Protein AF-A0A3B8XG10-F1 (afdb_monomer_lite)

Secondary structure (DSSP, 8-state):
---PPP-SHHHHHHHHHHHHTT-EEEEEEEETTTEEEEEEE-------

Structure (mmCIF, N/CA/C/O backbone):
data_AF-A0A3B8XG10-F1
#
_entry.id   AF-A0A3B8XG10-F1
#
loop_
_atom_site.group_PDB
_atom_site.id
_atom_site.type_symbol
_atom_site.label_atom_id
_atom_site.label_alt_id
_atom_site.label_comp_id
_atom_site.label_asym_id
_atom_site.label_entity_id
_atom_site.label_seq_id
_atom_site.pdbx_PDB_ins_code
_atom_site.Cartn_x
_atom_site.Cartn_y
_atom_site.Cartn_z
_atom_site.occupancy
_atom_site.B_iso_or_equiv
_atom_site.auth_seq_id
_atom_site.auth_comp_id
_atom_site.auth_asym_id
_atom_site.auth_atom_id
_atom_site.pdbx_PDB_model_num
ATOM 1 N N . VAL A 1 1 ? -7.675 -17.302 -22.258 1.00 58.94 1 VAL A N 1
ATOM 2 C CA . VAL A 1 1 ? -8.499 -16.195 -21.715 1.00 58.94 1 VAL A CA 1
ATOM 3 C C . VAL A 1 1 ? -7.880 -14.880 -22.164 1.00 58.94 1 VAL A C 1
ATOM 5 O O . VAL A 1 1 ? -6.675 -14.721 -22.010 1.00 58.94 1 VAL A O 1
ATOM 8 N N . ALA A 1 2 ? -8.634 -13.994 -22.815 1.00 59.78 2 ALA A N 1
ATOM 9 C CA . ALA A 1 2 ? -8.109 -12.685 -23.205 1.00 59.78 2 ALA A CA 1
ATOM 10 C C . ALA A 1 2 ? -7.883 -11.842 -21.938 1.00 59.78 2 ALA A C 1
ATOM 12 O O . ALA A 1 2 ? -8.782 -11.723 -21.106 1.00 59.78 2 ALA A O 1
ATOM 13 N N . LYS A 1 3 ? -6.670 -11.312 -21.758 1.00 69.25 3 LYS A N 1
ATOM 14 C CA . LYS A 1 3 ? -6.309 -10.477 -20.607 1.00 69.25 3 LYS A CA 1
ATOM 15 C C . LYS A 1 3 ? -6.959 -9.10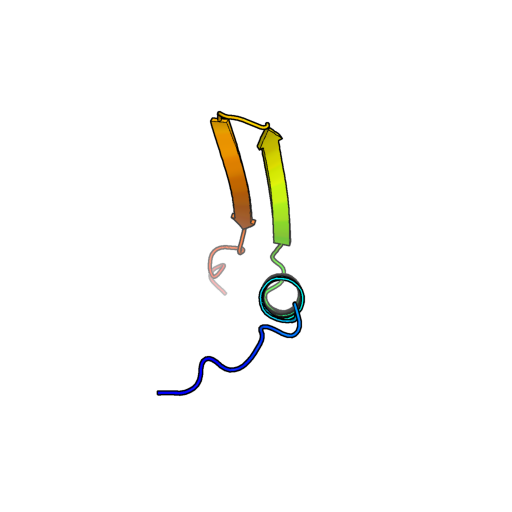7 -20.787 1.00 69.25 3 LYS A C 1
ATOM 17 O O . LYS A 1 3 ? -6.589 -8.373 -21.698 1.00 69.25 3 LYS A O 1
ATOM 22 N N . VAL A 1 4 ? -7.928 -8.776 -19.936 1.00 78.44 4 VAL A N 1
ATOM 23 C CA . VAL A 1 4 ? -8.515 -7.431 -19.901 1.00 78.44 4 VAL A CA 1
ATOM 24 C C . VAL A 1 4 ? -7.398 -6.437 -19.548 1.00 78.44 4 VAL A C 1
ATOM 26 O O . VAL A 1 4 ? -6.708 -6.652 -18.545 1.00 78.44 4 VAL A O 1
ATOM 29 N N . PRO A 1 5 ? -7.157 -5.392 -20.361 1.00 78.25 5 PRO A N 1
ATOM 30 C CA . PRO A 1 5 ? -6.155 -4.385 -20.044 1.00 78.25 5 PRO A CA 1
ATOM 31 C C . PRO A 1 5 ? -6.519 -3.679 -18.735 1.00 78.25 5 PRO A C 1
ATOM 33 O O . PRO A 1 5 ? -7.665 -3.294 -18.508 1.00 78.25 5 PRO A O 1
ATOM 36 N N . GLY A 1 6 ? -5.532 -3.535 -17.850 1.00 83.31 6 GLY A N 1
ATOM 37 C CA . GLY A 1 6 ? -5.719 -2.831 -16.589 1.00 83.31 6 GLY A CA 1
ATOM 38 C C . GLY A 1 6 ? -5.928 -1.341 -16.843 1.00 83.31 6 GLY A C 1
ATOM 39 O O . GLY A 1 6 ? -5.077 -0.692 -17.437 1.00 83.31 6 GLY A O 1
ATOM 40 N N . VAL A 1 7 ? -7.035 -0.791 -16.354 1.00 90.00 7 VAL A N 1
ATOM 41 C CA . VAL A 1 7 ? -7.385 0.638 -16.480 1.00 90.00 7 VAL A CA 1
ATOM 42 C C . VAL A 1 7 ? -6.740 1.526 -15.402 1.00 90.00 7 VAL A C 1
ATOM 44 O O . VAL A 1 7 ? -7.112 2.680 -15.241 1.00 90.00 7 VAL A O 1
ATOM 47 N N . GLY A 1 8 ? -5.802 0.991 -14.612 1.00 90.00 8 GLY A N 1
ATOM 48 C CA . GLY A 1 8 ? -5.096 1.749 -13.569 1.00 90.00 8 GLY A CA 1
ATOM 49 C C . GLY A 1 8 ? -5.924 2.090 -12.320 1.00 90.00 8 GLY A C 1
ATOM 50 O O . GLY A 1 8 ? -5.447 2.808 -11.449 1.00 90.00 8 GLY A O 1
ATOM 51 N N . LEU A 1 9 ? -7.144 1.562 -12.185 1.00 94.25 9 LEU A N 1
ATOM 52 C CA . LEU A 1 9 ? -8.054 1.933 -11.092 1.00 94.25 9 LEU A CA 1
ATOM 53 C C . LEU A 1 9 ? -7.729 1.295 -9.733 1.00 94.25 9 LEU A C 1
ATOM 55 O O . LEU A 1 9 ? -8.229 1.767 -8.717 1.00 94.25 9 LEU A O 1
ATOM 59 N N . GLY A 1 10 ? -6.906 0.243 -9.689 1.00 93.31 10 GLY A N 1
ATOM 60 C CA . GLY A 1 10 ? -6.667 -0.532 -8.465 1.00 93.31 10 GLY A CA 1
ATOM 61 C C . GLY A 1 10 ? -6.180 0.322 -7.291 1.00 93.31 10 GLY A C 1
ATOM 62 O O . GLY A 1 10 ? -6.832 0.364 -6.253 1.00 93.31 10 GLY A O 1
ATOM 63 N N . LEU A 1 11 ? -5.082 1.064 -7.470 1.00 95.12 11 LEU A N 1
ATOM 64 C CA . LEU A 1 11 ? -4.515 1.905 -6.405 1.00 95.12 11 LEU A CA 1
ATOM 65 C C . LEU A 1 11 ? -5.433 3.068 -6.017 1.00 95.12 11 LEU A C 1
ATOM 67 O O . LEU A 1 11 ? -5.515 3.420 -4.842 1.00 95.12 11 LEU A O 1
ATOM 71 N N . TYR A 1 12 ? -6.153 3.634 -6.986 1.00 94.88 12 TYR A N 1
ATOM 72 C CA . TYR A 1 12 ? -7.111 4.705 -6.729 1.00 94.88 12 TYR A CA 1
ATOM 73 C C . TYR A 1 12 ? -8.264 4.229 -5.836 1.00 94.88 12 TYR A C 1
ATOM 75 O O . TYR A 1 12 ? -8.584 4.871 -4.835 1.00 94.88 12 TYR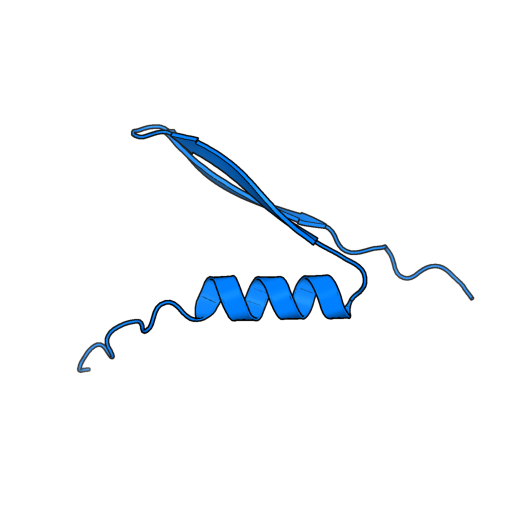 A O 1
ATOM 83 N N . ILE A 1 13 ? -8.852 3.075 -6.165 1.00 96.38 13 ILE A N 1
ATOM 84 C CA . ILE A 1 13 ? -9.927 2.464 -5.377 1.00 96.38 13 ILE A CA 1
ATOM 85 C C . ILE A 1 13 ? -9.413 2.097 -3.981 1.00 96.38 13 ILE A C 1
ATOM 87 O O . ILE A 1 13 ? -10.058 2.439 -2.991 1.00 96.38 13 ILE A O 1
ATOM 91 N N . SER A 1 14 ? -8.240 1.465 -3.880 1.00 97.25 14 SER A N 1
ATOM 92 C CA . SER A 1 14 ? -7.640 1.104 -2.589 1.00 97.25 14 SER A CA 1
ATOM 93 C C . SER A 1 14 ? -7.399 2.320 -1.694 1.00 97.25 14 SER A C 1
ATOM 95 O O . SER A 1 14 ? -7.713 2.273 -0.506 1.00 97.25 14 SER A O 1
ATOM 97 N N . ARG A 1 15 ? -6.902 3.433 -2.253 1.00 97.44 15 ARG A N 1
ATOM 98 C CA . ARG A 1 15 ? -6.711 4.680 -1.504 1.00 97.44 15 ARG A CA 1
ATOM 99 C C . ARG A 1 15 ? -8.037 5.233 -0.988 1.00 97.44 15 ARG A C 1
ATOM 101 O O . ARG A 1 15 ? -8.133 5.540 0.196 1.00 97.44 15 ARG A O 1
ATOM 108 N N . GLN A 1 16 ? -9.057 5.314 -1.846 1.00 97.94 16 GLN A N 1
ATOM 109 C CA . GLN A 1 16 ? -10.383 5.775 -1.426 1.00 97.94 16 GLN A CA 1
ATOM 110 C C . GLN A 1 16 ? -10.960 4.917 -0.296 1.00 97.94 16 GLN A C 1
ATOM 112 O O . GLN A 1 16 ? -11.577 5.442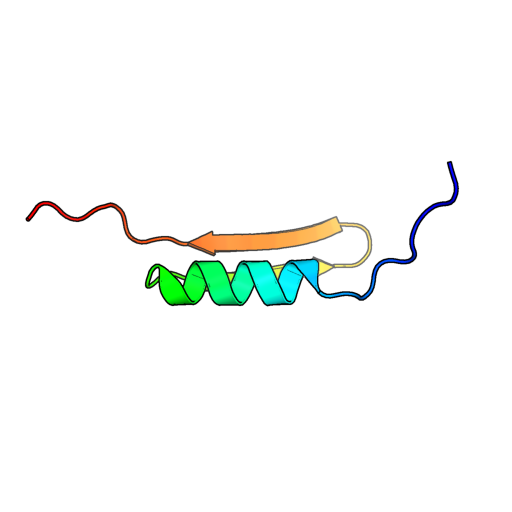 0.627 1.00 97.94 16 GLN A O 1
ATOM 117 N N . LEU A 1 17 ? -10.783 3.596 -0.364 1.00 97.12 17 LEU A N 1
ATOM 118 C CA . LEU A 1 17 ? -11.247 2.691 0.683 1.00 97.12 17 LEU A CA 1
ATOM 119 C C . LEU A 1 17 ? -10.515 2.940 2.003 1.00 97.12 17 LEU A C 1
ATOM 121 O O . LEU A 1 17 ? -11.177 3.013 3.034 1.00 97.12 17 LEU A O 1
ATOM 125 N N . ALA A 1 18 ? -9.193 3.118 1.977 1.00 97.31 18 ALA A N 1
ATOM 126 C CA . ALA A 1 18 ? -8.415 3.439 3.172 1.00 97.31 18 ALA A CA 1
ATOM 127 C C . ALA A 1 18 ? -8.884 4.754 3.819 1.00 97.31 18 ALA A C 1
ATOM 129 O O . ALA A 1 18 ? -9.173 4.779 5.012 1.00 97.31 18 ALA A O 1
ATOM 130 N N . GLU A 1 19 ? -9.053 5.813 3.020 1.00 96.94 19 GLU A N 1
ATOM 131 C CA . GLU A 1 19 ? -9.521 7.126 3.490 1.00 96.94 19 GLU A CA 1
ATOM 132 C C . GLU A 1 19 ? -10.928 7.051 4.113 1.00 96.94 19 GLU A C 1
ATOM 134 O O . GLU A 1 19 ? -11.180 7.655 5.153 1.00 96.94 19 GLU A O 1
ATOM 139 N N . ARG A 1 20 ? -11.841 6.253 3.538 1.00 96.38 20 ARG A N 1
ATOM 140 C CA . ARG A 1 20 ? -13.192 6.033 4.098 1.00 96.38 20 ARG A CA 1
ATOM 141 C C . ARG A 1 20 ? -13.194 5.305 5.443 1.00 96.38 20 ARG A C 1
ATOM 143 O O . ARG A 1 20 ? -14.159 5.442 6.187 1.00 96.38 20 ARG A O 1
ATOM 150 N N . HIS A 1 21 ? -12.145 4.546 5.748 1.00 95.06 21 HIS A N 1
ATOM 151 C CA . HIS A 1 21 ? -11.952 3.894 7.047 1.00 95.06 21 HIS A CA 1
ATOM 152 C C . HIS A 1 21 ? -11.124 4.760 8.009 1.00 95.06 21 HIS A C 1
ATOM 154 O O . HIS A 1 21 ? -10.561 4.243 8.971 1.00 95.06 21 HIS A O 1
ATOM 160 N N . SER A 1 22 ? -11.015 6.067 7.743 1.00 95.81 22 SER A N 1
ATOM 161 C CA . SER A 1 22 ? -10.177 6.999 8.510 1.00 95.81 22 SER A CA 1
ATOM 162 C C . SER A 1 22 ? -8.695 6.604 8.536 1.00 95.81 22 SER A C 1
ATOM 164 O O . SER A 1 22 ? -7.962 6.961 9.456 1.00 95.81 22 SER A O 1
ATOM 166 N N . GLY A 1 23 ? -8.261 5.839 7.536 1.00 96.50 23 GLY A N 1
ATOM 167 C CA . GLY A 1 23 ? -6.888 5.406 7.345 1.00 96.50 23 GLY A CA 1
ATOM 168 C C . GLY A 1 23 ? -6.200 6.121 6.188 1.00 96.50 23 GLY A C 1
ATOM 169 O O . GLY A 1 23 ? -6.657 7.152 5.692 1.00 96.50 23 GLY A O 1
ATOM 170 N N . SER A 1 24 ? -5.080 5.562 5.740 1.00 97.62 24 SER A N 1
ATOM 171 C CA . SER A 1 24 ? -4.275 6.102 4.647 1.00 97.62 24 SER A CA 1
ATOM 172 C C . SER A 1 24 ? -3.591 4.997 3.843 1.00 97.62 24 SER A C 1
ATOM 174 O O . SER A 1 24 ? -3.284 3.924 4.358 1.00 97.62 24 SER A O 1
ATOM 176 N N . LEU A 1 25 ? -3.352 5.272 2.559 1.00 97.94 25 LEU A N 1
ATOM 177 C CA . LEU A 1 25 ? -2.527 4.452 1.674 1.00 97.94 25 LEU A CA 1
ATOM 178 C C . LEU A 1 25 ? -1.483 5.358 1.020 1.00 97.94 25 LEU A C 1
ATOM 180 O O . LEU A 1 25 ? -1.840 6.273 0.270 1.00 97.94 25 LEU A O 1
ATOM 184 N N . VAL A 1 26 ? -0.208 5.113 1.315 1.00 97.62 26 VAL A N 1
ATOM 185 C CA . VAL A 1 26 ? 0.914 5.947 0.862 1.00 97.62 26 VAL A CA 1
ATOM 186 C C . VAL A 1 26 ? 1.974 5.121 0.145 1.00 97.62 26 VAL A C 1
ATOM 188 O O . VAL A 1 26 ? 2.121 3.927 0.394 1.00 97.62 26 VAL A O 1
ATOM 191 N N . LEU A 1 27 ? 2.706 5.772 -0.756 1.00 97.06 27 LEU A N 1
ATOM 192 C CA . LEU A 1 27 ? 3.941 5.244 -1.323 1.00 97.06 27 LEU A CA 1
ATOM 193 C C . LEU A 1 27 ? 5.073 5.537 -0.338 1.00 97.06 27 LEU A C 1
ATOM 195 O O . LEU A 1 27 ? 5.344 6.704 -0.067 1.00 97.06 27 LEU A O 1
ATOM 199 N N . GLU A 1 28 ? 5.699 4.498 0.200 1.00 97.12 28 GLU A N 1
ATOM 200 C CA . GLU A 1 28 ? 6.803 4.633 1.153 1.00 97.12 28 GLU A CA 1
ATOM 201 C C . GLU A 1 28 ? 8.150 4.668 0.429 1.00 97.12 28 GLU A C 1
ATOM 203 O O . GLU A 1 28 ? 8.969 5.552 0.672 1.00 97.12 28 GLU A O 1
ATOM 208 N N . SER A 1 29 ? 8.353 3.757 -0.523 1.00 96.56 29 SER A N 1
ATOM 209 C CA . SER A 1 29 ? 9.544 3.732 -1.366 1.00 96.56 29 SER A CA 1
ATOM 210 C C . SER A 1 29 ? 9.221 3.210 -2.762 1.00 96.56 29 SER A C 1
ATOM 212 O O . SER A 1 29 ? 8.323 2.392 -2.960 1.00 96.56 29 SER A O 1
ATOM 214 N N . SER A 1 30 ? 9.944 3.719 -3.755 1.00 96.25 30 SER A N 1
ATOM 215 C CA . SER A 1 30 ? 9.912 3.201 -5.118 1.00 96.25 30 SER A CA 1
ATOM 216 C C . SER A 1 30 ? 11.251 3.470 -5.772 1.00 96.25 30 SER A C 1
ATOM 218 O O . SER A 1 30 ? 11.501 4.573 -6.261 1.00 96.25 30 SER A O 1
ATOM 220 N N . THR A 1 31 ? 12.099 2.458 -5.782 1.00 96.19 31 THR A N 1
ATOM 221 C CA . THR A 1 31 ? 13.448 2.523 -6.330 1.00 96.19 31 THR A CA 1
ATOM 222 C C . THR A 1 31 ? 13.577 1.479 -7.435 1.00 96.19 31 THR A C 1
ATOM 224 O O . THR A 1 31 ? 13.189 0.320 -7.251 1.00 96.19 31 THR A O 1
ATOM 227 N N . PRO A 1 32 ? 14.083 1.865 -8.624 1.00 94.06 32 PRO A N 1
ATOM 228 C CA . PRO A 1 32 ? 14.490 0.886 -9.620 1.00 94.06 32 PRO A CA 1
ATOM 229 C C . PRO A 1 32 ? 15.412 -0.151 -8.970 1.00 94.06 32 PRO A C 1
ATOM 231 O O . PRO A 1 32 ? 16.226 0.198 -8.123 1.00 94.06 32 PRO A O 1
ATOM 234 N N . GLU A 1 33 ? 15.262 -1.415 -9.355 1.00 93.75 33 GLU A N 1
ATOM 235 C CA . GLU A 1 33 ? 16.041 -2.564 -8.854 1.00 93.75 33 GLU A CA 1
ATOM 236 C C . GLU A 1 33 ? 15.736 -3.037 -7.419 1.00 93.75 33 GLU A C 1
ATOM 2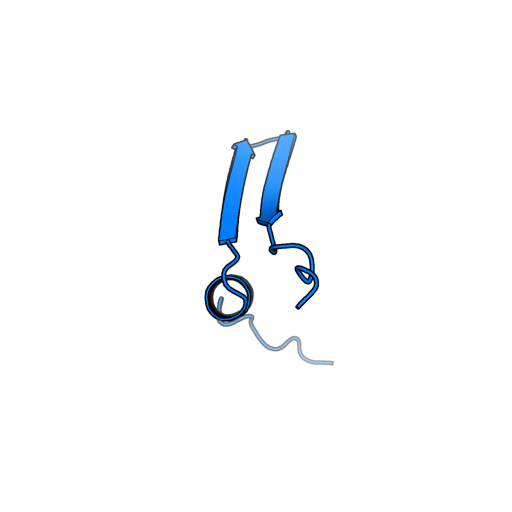38 O O . GLU A 1 33 ? 15.874 -4.229 -7.154 1.00 93.75 33 GLU A O 1
ATOM 243 N N . GLU A 1 34 ? 15.233 -2.183 -6.525 1.00 94.25 34 GLU A N 1
ATOM 244 C CA . GLU A 1 34 ? 14.859 -2.581 -5.152 1.00 94.25 34 GLU A CA 1
ATOM 245 C C . GLU A 1 34 ? 13.349 -2.832 -4.991 1.00 94.25 34 GLU A C 1
ATOM 247 O O . GLU A 1 34 ? 12.923 -3.589 -4.118 1.00 94.25 34 GLU A O 1
ATOM 252 N N . GLY A 1 35 ? 12.529 -2.238 -5.864 1.00 96.19 35 GLY A N 1
ATOM 253 C CA . GLY A 1 35 ? 11.086 -2.446 -5.915 1.00 96.19 35 GLY A CA 1
ATOM 254 C C . GLY A 1 35 ? 10.279 -1.282 -5.344 1.00 96.19 35 GLY A C 1
ATOM 255 O O . GLY A 1 35 ? 10.695 -0.124 -5.367 1.00 96.19 35 GLY A O 1
ATOM 256 N N . THR A 1 36 ? 9.062 -1.584 -4.894 1.00 96.94 36 THR A N 1
ATOM 257 C CA . THR A 1 36 ? 8.091 -0.574 -4.462 1.00 96.94 36 THR A CA 1
ATOM 258 C C . THR A 1 36 ? 7.379 -1.024 -3.194 1.00 96.94 36 THR A C 1
ATOM 260 O O . THR A 1 36 ? 6.827 -2.124 -3.155 1.00 96.94 36 THR A O 1
ATOM 263 N N . VAL A 1 37 ? 7.342 -0.154 -2.183 1.00 97.25 37 VAL A N 1
ATOM 264 C CA . VAL A 1 37 ? 6.637 -0.373 -0.917 1.00 97.25 37 VAL A CA 1
ATOM 265 C C . VAL A 1 37 ? 5.488 0.620 -0.793 1.00 97.25 37 VAL A C 1
ATOM 267 O O . VAL A 1 37 ? 5.680 1.835 -0.854 1.00 97.25 37 VAL A O 1
ATOM 270 N N . PHE A 1 38 ? 4.284 0.089 -0.592 1.00 97.75 38 PHE A N 1
ATOM 271 C CA . PHE A 1 38 ? 3.103 0.864 -0.226 1.00 97.75 38 PHE A CA 1
ATOM 272 C C . PHE A 1 38 ? 2.684 0.512 1.196 1.00 97.75 38 PHE A C 1
ATOM 274 O O . PHE A 1 38 ? 2.580 -0.668 1.536 1.00 97.75 38 PHE A O 1
ATOM 281 N N . THR A 1 39 ? 2.362 1.532 1.982 1.00 97.94 39 THR A N 1
ATOM 282 C CA . THR A 1 39 ? 1.970 1.377 3.383 1.00 97.94 39 THR A CA 1
ATOM 283 C C . THR A 1 39 ? 0.494 1.727 3.539 1.00 97.94 39 THR A C 1
ATOM 285 O O . THR A 1 39 ? 0.068 2.839 3.219 1.00 97.94 39 THR A O 1
ATOM 288 N N . LEU A 1 40 ? -0.292 0.752 4.008 1.00 97.69 40 LEU A N 1
ATOM 289 C CA . LEU A 1 40 ? -1.704 0.893 4.367 1.00 97.69 40 LEU A CA 1
ATOM 290 C C . LEU A 1 40 ? -1.816 0.982 5.889 1.00 97.69 40 LEU A C 1
ATOM 292 O O . LEU A 1 40 ? -1.496 0.021 6.587 1.00 97.69 40 LEU A O 1
ATOM 296 N N . ALA A 1 41 ? -2.307 2.106 6.396 1.00 96.94 41 ALA A N 1
ATOM 297 C CA . ALA A 1 41 ? -2.574 2.299 7.814 1.00 96.94 41 ALA A CA 1
ATOM 298 C C . ALA A 1 41 ? -4.076 2.462 8.032 1.00 96.94 41 ALA A C 1
ATOM 300 O O . ALA A 1 41 ? -4.700 3.325 7.421 1.00 96.94 41 ALA A O 1
ATOM 301 N N . ILE A 1 42 ? -4.656 1.649 8.910 1.00 96.06 42 ILE A N 1
ATOM 302 C CA . ILE A 1 42 ? -6.060 1.740 9.315 1.00 96.06 42 ILE A CA 1
ATOM 303 C C . ILE A 1 42 ? -6.081 1.876 10.841 1.00 96.06 42 ILE A C 1
ATOM 305 O O . ILE A 1 42 ? -5.360 1.125 11.507 1.00 96.06 42 ILE A O 1
ATOM 309 N N . PRO A 1 43 ? -6.865 2.807 11.417 1.00 95.00 43 PRO A N 1
ATOM 310 C CA . PRO A 1 43 ? -7.059 2.858 12.858 1.00 95.00 43 PRO A CA 1
ATOM 311 C C . PRO A 1 43 ? -7.550 1.501 13.364 1.00 95.00 43 PRO A C 1
ATOM 313 O O . PRO A 1 43 ? -8.453 0.903 12.776 1.00 95.00 43 PRO A O 1
ATOM 316 N N . LEU A 1 44 ? -6.976 1.012 14.465 1.00 9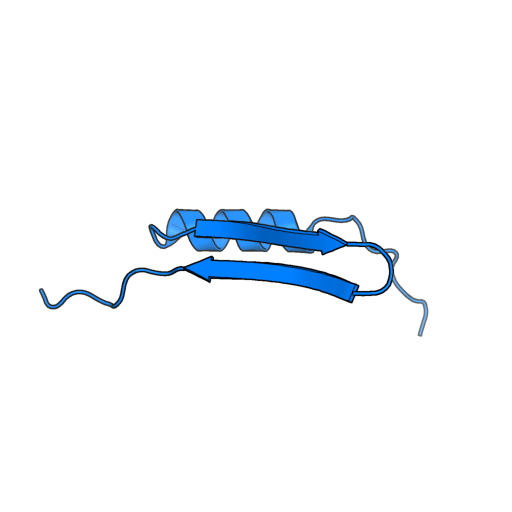2.44 44 LEU A N 1
ATOM 317 C CA . LEU A 1 44 ? -7.573 -0.121 15.166 1.00 92.44 44 LEU A CA 1
ATOM 318 C C . LEU A 1 44 ? -9.011 0.254 15.526 1.00 92.44 44 LEU A C 1
ATOM 320 O O . LEU A 1 44 ? -9.281 1.420 15.819 1.00 92.44 44 LEU A O 1
ATOM 324 N N . ALA A 1 45 ? -9.922 -0.718 15.500 1.00 82.50 45 ALA A N 1
ATOM 325 C CA . ALA A 1 45 ? -11.272 -0.507 15.998 1.00 82.50 45 ALA A CA 1
ATOM 326 C C . ALA A 1 45 ? -11.167 -0.059 17.465 1.00 82.50 45 ALA A C 1
ATOM 328 O O . ALA A 1 45 ? -10.902 -0.864 18.356 1.00 82.50 45 ALA A O 1
ATOM 329 N N . GLY A 1 46 ? -11.256 1.251 17.689 1.00 69.19 46 GLY A N 1
ATOM 330 C CA . GLY A 1 46 ? -11.176 1.843 19.009 1.00 69.19 46 GLY A CA 1
ATOM 331 C C . GLY A 1 46 ? -12.449 1.492 19.751 1.00 69.19 46 GLY A C 1
ATOM 332 O O . GLY A 1 46 ? -13.533 1.820 19.269 1.00 69.19 46 GLY A O 1
ATOM 333 N N . SER A 1 47 ? -12.286 0.802 20.883 1.00 54.72 47 SER A N 1
ATOM 334 C CA . SER A 1 47 ? -13.328 0.538 21.869 1.00 54.72 47 SER A CA 1
ATOM 335 C C . SER A 1 47 ? -14.188 1.782 22.075 1.00 54.72 47 SER A C 1
ATOM 337 O O . SER A 1 47 ? -13.719 2.777 22.632 1.00 54.72 47 S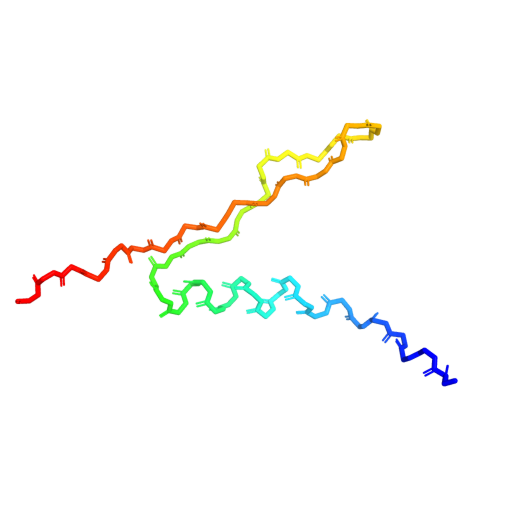ER A O 1
ATOM 339 N N . ALA A 1 48 ? -15.428 1.709 21.598 1.00 54.25 48 ALA A N 1
ATOM 340 C CA . ALA A 1 48 ? -16.522 2.413 22.243 1.00 54.25 48 ALA A CA 1
ATOM 341 C C . ALA A 1 48 ? -16.845 1.705 23.564 1.00 54.25 48 ALA A C 1
ATOM 343 O O . ALA A 1 48 ? -16.738 0.454 23.593 1.00 54.25 48 ALA A O 1
#

pLDDT: mean 90.27, std 12.17, range [54.25, 97.94]

Foldseek 3Di:
DDDDDDPPCPVVVVQVVLVVQVWGWDWPDDDPPVHTDIDTGGDDPDDD

Sequence (48 aa):
VAKVPGVGLGLYISRQLAERHSGSLVLESSTPEEGTVFTLAIPLAGSA

Radius of gyration: 14.73 Å; chains: 1; bounding box: 33×23×45 Å